Protein AF-A0A0F9S4F0-F1 (afdb_monomer_lite)

Organism: NCBI:txid412755

Sequence (78 aa):
MATDEITKNRQTQAALINKSTLQNAIFNSANFSSIATDAHGVIQIFNVGAERMLGYSATEVMNKITPANISDTQEIYE

Radius of gyration: 18.45 Å; chains: 1; bounding box: 42×32×48 Å

Secondary structure (DSSP, 8-state):
-HHHHHHHHHHHHHHHHHHHHHHHHHHT-TTS--EEE-TT--EEEE-HHHHHHHS--HHHHTTT--GGGTS-TTGGG-

Structure (mmCIF, N/CA/C/O backbone):
data_AF-A0A0F9S4F0-F1
#
_entry.id   AF-A0A0F9S4F0-F1
#
loop_
_atom_site.group_PDB
_atom_site.id
_atom_site.type_symbol
_atom_site.label_atom_id
_atom_site.label_alt_id
_atom_site.label_comp_id
_atom_site.label_asym_id
_atom_site.label_entity_id
_atom_site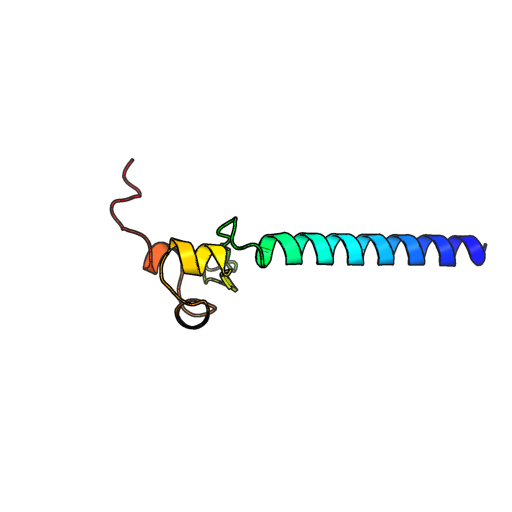.label_seq_id
_atom_site.pdbx_PDB_ins_code
_atom_site.Cartn_x
_atom_site.Cartn_y
_atom_site.Cartn_z
_atom_site.occupancy
_atom_site.B_iso_or_equiv
_atom_site.auth_seq_id
_atom_site.auth_comp_id
_atom_site.auth_asym_id
_atom_site.auth_atom_id
_atom_site.pdbx_PDB_model_num
ATOM 1 N N . MET A 1 1 ? 15.937 -16.896 -38.016 1.00 60.94 1 MET A N 1
ATOM 2 C CA . MET A 1 1 ? 15.225 -17.881 -37.168 1.00 60.94 1 MET A CA 1
ATOM 3 C C . MET A 1 1 ? 15.665 -17.778 -35.707 1.00 60.94 1 MET A C 1
ATOM 5 O O . MET A 1 1 ? 14.911 -17.197 -34.946 1.00 60.94 1 MET A O 1
ATOM 9 N N . ALA A 1 2 ? 16.871 -18.199 -35.295 1.00 63.91 2 ALA A N 1
ATOM 10 C CA . ALA A 1 2 ? 17.296 -18.098 -33.880 1.00 63.91 2 ALA A CA 1
ATOM 11 C C . ALA A 1 2 ? 17.481 -16.650 -33.360 1.00 63.91 2 ALA A C 1
ATOM 13 O O . ALA A 1 2 ? 17.196 -16.344 -32.206 1.00 63.91 2 ALA A O 1
ATOM 14 N N . THR A 1 3 ? 17.922 -15.724 -34.214 1.00 69.56 3 THR A N 1
ATOM 15 C CA . THR A 1 3 ? 18.102 -14.300 -33.873 1.00 69.56 3 THR A CA 1
ATOM 16 C C . THR A 1 3 ? 16.786 -13.551 -33.650 1.00 69.56 3 THR A C 1
ATOM 18 O O . THR A 1 3 ? 16.736 -12.623 -32.841 1.00 69.56 3 THR A O 1
ATOM 21 N N . ASP A 1 4 ? 15.712 -13.969 -34.320 1.00 75.12 4 ASP A N 1
ATOM 22 C CA . ASP A 1 4 ? 14.391 -13.338 -34.229 1.00 75.12 4 ASP A CA 1
ATOM 23 C C . ASP A 1 4 ? 13.702 -13.699 -32.903 1.00 75.12 4 ASP A C 1
ATOM 25 O O . ASP A 1 4 ? 13.138 -12.831 -32.235 1.00 75.12 4 ASP A O 1
ATOM 29 N N . GLU A 1 5 ? 13.836 -14.954 -32.457 1.00 77.12 5 GLU A N 1
ATOM 30 C CA . GLU A 1 5 ? 13.351 -15.403 -31.144 1.00 77.12 5 GLU A CA 1
ATOM 31 C C . GLU A 1 5 ? 14.093 -14.724 -29.986 1.00 77.12 5 GLU A C 1
ATOM 33 O O . GLU A 1 5 ? 13.463 -14.261 -29.031 1.00 77.12 5 GLU A O 1
ATOM 38 N N . ILE A 1 6 ? 15.421 -14.584 -30.092 1.00 82.81 6 ILE A N 1
ATOM 39 C CA . ILE A 1 6 ? 16.234 -13.871 -29.094 1.00 82.81 6 ILE A CA 1
ATOM 40 C C . ILE A 1 6 ? 15.808 -12.401 -29.005 1.00 82.81 6 ILE A C 1
ATOM 42 O O . ILE A 1 6 ? 15.691 -11.859 -27.905 1.00 82.81 6 ILE A O 1
ATOM 46 N N . THR A 1 7 ? 15.545 -11.756 -30.145 1.00 83.56 7 THR A N 1
ATOM 47 C CA . THR A 1 7 ? 15.120 -10.348 -30.196 1.00 83.56 7 THR A CA 1
ATOM 48 C C . THR A 1 7 ? 13.736 -10.160 -29.578 1.00 83.56 7 THR A C 1
ATOM 50 O O . THR A 1 7 ? 13.550 -9.258 -28.758 1.00 83.56 7 THR A O 1
ATOM 53 N N . LYS A 1 8 ? 12.786 -11.051 -29.886 1.00 85.06 8 LYS A N 1
ATOM 54 C CA . LYS A 1 8 ? 11.430 -11.024 -29.323 1.00 85.06 8 LYS A CA 1
ATOM 55 C C . LYS A 1 8 ? 11.436 -11.208 -27.804 1.00 85.06 8 LYS A C 1
ATOM 57 O O . LYS A 1 8 ? 10.803 -10.435 -27.093 1.00 85.06 8 LYS A O 1
ATOM 62 N N . ASN A 1 9 ? 12.211 -12.167 -27.295 1.00 87.19 9 ASN A N 1
ATOM 63 C CA . ASN A 1 9 ? 12.343 -12.401 -25.855 1.00 87.19 9 ASN A CA 1
ATOM 64 C C . ASN A 1 9 ? 12.946 -11.178 -25.132 1.00 87.19 9 ASN A C 1
ATOM 66 O O . ASN A 1 9 ? 12.428 -10.731 -24.108 1.00 87.19 9 ASN A O 1
ATOM 70 N N . ARG A 1 10 ? 13.985 -10.560 -25.713 1.00 85.06 10 ARG A N 1
ATOM 71 C CA . ARG A 1 10 ? 14.608 -9.346 -25.159 1.00 85.06 10 ARG A CA 1
ATOM 72 C C . ARG A 1 10 ? 13.631 -8.164 -25.096 1.00 85.06 10 ARG A C 1
ATOM 74 O O . ARG A 1 10 ? 13.624 -7.439 -24.106 1.00 85.06 10 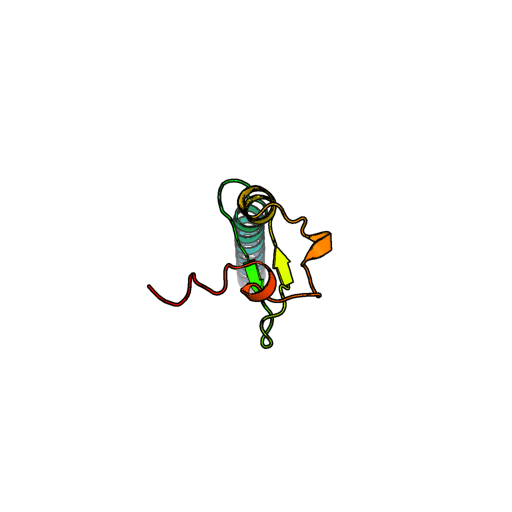ARG A O 1
ATOM 81 N N . GLN A 1 11 ? 12.779 -7.994 -26.111 1.00 83.25 11 GLN A N 1
ATOM 82 C CA . GLN A 1 11 ? 11.726 -6.970 -26.122 1.00 83.25 11 GLN A CA 1
ATOM 83 C C . GLN A 1 11 ? 10.653 -7.227 -25.058 1.00 83.25 11 GLN A C 1
ATOM 85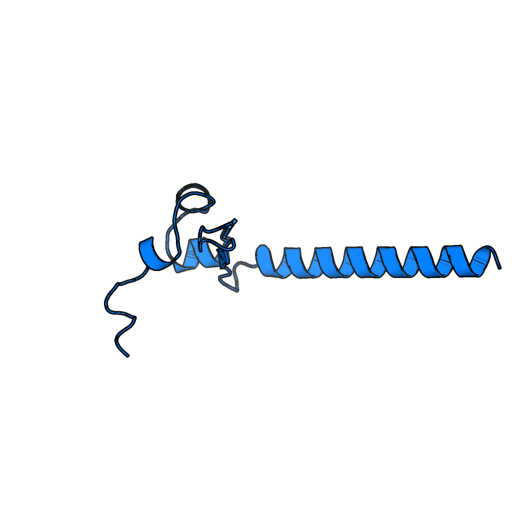 O O . GLN A 1 11 ? 10.260 -6.297 -24.356 1.00 83.25 11 GLN A O 1
ATOM 90 N N . THR A 1 12 ? 10.209 -8.477 -24.891 1.00 85.81 12 THR A N 1
ATOM 91 C CA . THR A 1 12 ? 9.259 -8.843 -23.829 1.00 85.81 12 THR A CA 1
ATOM 92 C C . THR A 1 12 ? 9.839 -8.561 -22.444 1.00 85.81 12 THR A C 1
ATOM 94 O O . THR A 1 12 ? 9.165 -7.951 -21.617 1.00 85.81 12 THR A O 1
ATOM 97 N N . GLN A 1 13 ? 11.099 -8.927 -22.196 1.00 83.56 13 GLN A N 1
ATOM 98 C CA . GLN A 1 13 ? 11.772 -8.627 -20.929 1.00 83.56 13 GLN A CA 1
ATOM 99 C C . GLN A 1 13 ? 11.911 -7.120 -20.687 1.00 83.56 13 GLN A C 1
ATOM 101 O O . GLN A 1 13 ? 11.585 -6.648 -19.602 1.00 83.56 13 GLN A O 1
ATOM 106 N N . ALA A 1 14 ? 12.324 -6.350 -21.696 1.00 82.75 14 ALA A N 1
ATOM 107 C CA . ALA A 1 14 ? 12.427 -4.896 -21.579 1.00 82.75 14 ALA A CA 1
ATOM 108 C C . ALA A 1 14 ? 11.068 -4.243 -21.272 1.00 82.75 14 ALA A C 1
ATOM 110 O O . ALA A 1 14 ? 10.983 -3.361 -20.420 1.00 82.75 14 ALA A O 1
ATOM 111 N N . ALA A 1 15 ? 9.987 -4.707 -21.907 1.00 79.44 15 ALA A N 1
ATOM 112 C CA . ALA A 1 15 ? 8.637 -4.223 -21.630 1.00 79.44 15 ALA A CA 1
ATOM 113 C C . ALA A 1 15 ? 8.179 -4.553 -20.197 1.00 79.44 15 ALA A C 1
ATOM 115 O O . ALA A 1 15 ? 7.585 -3.702 -19.532 1.00 79.44 15 ALA A O 1
ATOM 116 N N . LEU A 1 16 ? 8.486 -5.757 -19.700 1.00 84.06 16 LEU A N 1
ATOM 117 C CA . LEU A 1 16 ? 8.195 -6.155 -18.319 1.00 84.06 16 LEU A CA 1
ATOM 118 C C . LEU A 1 16 ? 8.961 -5.298 -17.305 1.00 84.06 16 LEU A C 1
ATOM 120 O O . LEU A 1 16 ? 8.362 -4.815 -16.344 1.00 84.06 16 LEU A O 1
ATOM 124 N N . ILE A 1 17 ? 10.253 -5.060 -17.545 1.00 83.19 17 ILE A N 1
ATOM 125 C CA . ILE A 1 17 ? 11.093 -4.205 -16.697 1.00 83.19 17 ILE A CA 1
ATOM 126 C C . ILE A 1 17 ? 10.542 -2.778 -16.683 1.00 83.19 17 ILE A C 1
ATOM 128 O O . ILE A 1 17 ? 10.279 -2.243 -15.612 1.00 83.19 17 ILE A O 1
ATOM 132 N N . ASN A 1 18 ? 10.264 -2.191 -17.849 1.00 74.75 18 ASN A N 1
ATOM 133 C CA . ASN A 1 18 ? 9.722 -0.833 -17.935 1.00 74.75 18 ASN A CA 1
ATOM 134 C C . ASN A 1 18 ? 8.381 -0.698 -17.196 1.00 74.75 18 ASN A C 1
ATOM 136 O O . ASN A 1 18 ? 8.157 0.281 -16.482 1.00 74.75 18 ASN A O 1
ATOM 140 N N . LYS A 1 19 ? 7.499 -1.701 -17.311 1.00 74.06 19 LYS A N 1
ATOM 141 C CA . LYS A 1 19 ? 6.225 -1.736 -16.579 1.00 74.06 19 LYS A CA 1
ATOM 142 C C . LYS A 1 19 ? 6.428 -1.856 -15.063 1.00 74.06 19 LYS A C 1
ATOM 144 O O . LYS A 1 19 ? 5.666 -1.260 -14.301 1.00 74.06 19 LYS A O 1
ATOM 149 N N . SER A 1 20 ? 7.426 -2.619 -14.619 1.00 78.88 20 SER A N 1
ATOM 150 C CA . SER A 1 20 ? 7.806 -2.720 -13.204 1.00 78.88 20 SER A CA 1
ATOM 151 C C . SER A 1 20 ? 8.347 -1.392 -12.676 1.00 78.88 20 SER A C 1
ATOM 153 O O . SER A 1 20 ? 7.899 -0.929 -11.630 1.00 78.88 20 SER A O 1
ATOM 155 N N . THR A 1 21 ? 9.245 -0.740 -13.417 1.00 79.81 21 THR A N 1
ATOM 156 C CA . THR A 1 21 ? 9.825 0.550 -13.032 1.00 79.81 21 THR A CA 1
ATOM 157 C C . THR A 1 21 ? 8.758 1.628 -12.900 1.00 79.81 21 THR A C 1
ATOM 159 O O . THR A 1 21 ? 8.747 2.344 -11.903 1.00 79.81 21 THR A O 1
ATOM 162 N N . LEU A 1 22 ? 7.828 1.721 -13.856 1.00 76.31 22 LEU A N 1
ATOM 163 C CA . LEU A 1 22 ? 6.740 2.696 -13.792 1.00 76.31 22 LEU A CA 1
ATOM 164 C C . LEU A 1 22 ? 5.806 2.436 -12.603 1.00 76.31 22 LEU A C 1
ATOM 166 O O . LEU A 1 22 ? 5.489 3.369 -11.871 1.00 76.31 22 LEU A O 1
ATOM 170 N N . GLN A 1 23 ? 5.399 1.182 -12.377 1.00 79.88 23 GLN A N 1
ATOM 171 C CA . GLN A 1 23 ? 4.585 0.835 -11.206 1.00 79.88 23 GLN A CA 1
ATOM 172 C C . GLN A 1 23 ? 5.296 1.196 -9.904 1.00 79.88 23 GLN A C 1
ATOM 174 O O . GLN A 1 23 ? 4.697 1.831 -9.047 1.00 79.88 23 GLN A O 1
ATOM 179 N N . ASN A 1 24 ? 6.581 0.867 -9.779 1.00 79.00 24 ASN A N 1
ATOM 180 C CA . ASN A 1 24 ? 7.366 1.222 -8.600 1.00 79.00 24 ASN A CA 1
ATOM 181 C C . ASN A 1 24 ? 7.505 2.736 -8.431 1.00 79.00 24 ASN A C 1
ATOM 183 O O . ASN A 1 24 ? 7.478 3.216 -7.304 1.00 79.00 24 ASN A O 1
ATOM 187 N N . ALA A 1 25 ? 7.644 3.498 -9.517 1.00 79.75 25 ALA A N 1
ATOM 188 C CA . ALA A 1 25 ? 7.711 4.953 -9.446 1.00 79.75 25 ALA A CA 1
ATOM 189 C C . ALA A 1 25 ? 6.385 5.556 -8.960 1.00 79.75 25 ALA A C 1
ATOM 191 O O . ALA A 1 25 ? 6.401 6.463 -8.135 1.00 79.75 25 ALA A O 1
ATOM 192 N N . ILE A 1 26 ? 5.246 5.031 -9.420 1.00 79.31 26 ILE A N 1
ATOM 193 C CA . ILE A 1 26 ? 3.916 5.474 -8.979 1.00 79.31 26 ILE A CA 1
ATOM 194 C C . ILE A 1 26 ? 3.685 5.077 -7.518 1.00 79.31 26 ILE A C 1
ATOM 196 O O . ILE A 1 26 ? 3.371 5.927 -6.689 1.00 79.31 26 ILE A O 1
ATOM 200 N N . PHE A 1 27 ? 3.914 3.808 -7.181 1.00 80.50 27 PHE A N 1
ATOM 201 C CA . PHE A 1 27 ? 3.694 3.296 -5.833 1.00 80.50 27 PHE A CA 1
ATOM 202 C C . PHE A 1 27 ? 4.694 3.814 -4.809 1.00 80.50 27 PHE A C 1
ATOM 204 O O . PHE A 1 27 ? 4.362 3.800 -3.643 1.00 80.50 27 PHE A O 1
ATOM 211 N N . ASN A 1 28 ? 5.876 4.301 -5.177 1.00 77.50 28 ASN A N 1
ATOM 212 C CA . ASN A 1 28 ? 6.795 4.920 -4.211 1.00 77.50 28 ASN A CA 1
ATOM 213 C C . ASN A 1 28 ? 6.796 6.452 -4.283 1.00 77.50 28 ASN A C 1
ATOM 215 O O . ASN A 1 28 ? 7.540 7.105 -3.553 1.00 77.50 28 ASN A O 1
ATOM 219 N N . SER A 1 29 ? 5.981 7.044 -5.157 1.00 82.62 29 SER A N 1
ATOM 220 C CA . SER A 1 29 ? 5.849 8.494 -5.236 1.00 82.62 29 SER A CA 1
ATOM 221 C C . SER A 1 29 ? 5.173 9.034 -3.979 1.00 82.62 29 SER A C 1
ATOM 223 O O . SER A 1 29 ? 4.080 8.608 -3.618 1.00 82.62 29 SER A O 1
ATOM 225 N N . ALA A 1 30 ? 5.785 10.042 -3.358 1.00 77.94 30 ALA A N 1
ATOM 226 C CA . ALA A 1 30 ? 5.155 10.825 -2.296 1.00 77.94 30 ALA A CA 1
ATOM 227 C C . ALA A 1 30 ? 4.185 11.895 -2.831 1.00 77.94 30 ALA A C 1
ATOM 229 O O . ALA A 1 30 ? 3.497 12.540 -2.045 1.00 77.94 30 ALA A O 1
ATOM 230 N N . ASN A 1 31 ? 4.143 12.105 -4.153 1.00 84.94 31 ASN A N 1
ATOM 231 C CA . ASN A 1 31 ? 3.267 13.100 -4.781 1.00 84.94 31 ASN A CA 1
ATOM 232 C C . ASN A 1 31 ? 1.846 12.571 -5.014 1.00 84.94 31 ASN A C 1
ATOM 234 O O . ASN A 1 31 ? 0.944 13.362 -5.271 1.00 84.94 31 ASN A O 1
ATOM 238 N N . PHE A 1 32 ? 1.648 11.251 -4.947 1.00 85.56 32 PHE A N 1
ATOM 239 C CA . PHE A 1 32 ? 0.347 10.617 -5.127 1.00 85.56 32 PHE A CA 1
ATOM 240 C C . PHE A 1 32 ? 0.080 9.654 -3.983 1.00 85.56 32 PHE A C 1
ATOM 242 O O . PHE A 1 32 ? 0.918 8.808 -3.677 1.00 85.56 32 PHE A O 1
ATOM 249 N N . SER A 1 33 ? -1.111 9.737 -3.406 1.00 91.56 33 SER A N 1
ATOM 250 C CA . SER A 1 33 ? -1.613 8.717 -2.493 1.00 91.56 33 SER A CA 1
ATOM 251 C C . SER A 1 33 ? -2.173 7.557 -3.304 1.00 91.56 33 SER A C 1
ATOM 253 O O . SER A 1 33 ? -2.946 7.756 -4.240 1.00 91.56 33 SER A O 1
ATOM 255 N N . SER A 1 34 ? -1.759 6.336 -2.990 1.00 92.88 34 SER A N 1
ATOM 256 C CA . SER A 1 34 ? -2.239 5.130 -3.659 1.00 92.88 34 SER A CA 1
ATOM 257 C C . SER A 1 34 ? -2.518 4.042 -2.639 1.00 92.88 34 SER A C 1
ATOM 259 O O . SER A 1 34 ? -1.653 3.685 -1.837 1.00 92.88 34 SER A O 1
ATOM 261 N N . ILE A 1 35 ? -3.734 3.508 -2.717 1.00 93.88 35 ILE A N 1
ATOM 262 C CA . ILE A 1 35 ? -4.212 2.388 -1.916 1.00 93.88 35 ILE A CA 1
ATOM 263 C C . ILE A 1 35 ? -4.717 1.327 -2.888 1.00 93.88 35 ILE A C 1
ATOM 265 O O . ILE A 1 35 ? -5.468 1.640 -3.811 1.00 93.88 35 ILE A O 1
ATOM 269 N N . ALA A 1 36 ? -4.302 0.080 -2.693 1.00 94.19 36 ALA A N 1
ATOM 270 C CA . ALA A 1 36 ? -4.869 -1.061 -3.405 1.00 94.19 36 ALA A CA 1
ATOM 271 C C . ALA A 1 36 ? -5.364 -2.088 -2.396 1.00 94.19 36 ALA A C 1
ATOM 273 O O . ALA A 1 36 ? -4.723 -2.291 -1.362 1.00 94.19 36 ALA A O 1
ATOM 274 N N . THR A 1 37 ? -6.476 -2.745 -2.710 1.00 97.38 37 THR A N 1
ATOM 275 C CA . THR A 1 37 ? -7.078 -3.764 -1.853 1.00 97.38 37 THR A CA 1
ATOM 276 C C . THR A 1 37 ? -7.105 -5.126 -2.529 1.00 97.38 37 THR A C 1
ATOM 278 O O . THR A 1 37 ? -7.013 -5.232 -3.754 1.00 97.38 37 THR A O 1
ATOM 281 N N . ASP A 1 38 ? -7.255 -6.176 -1.729 1.00 97.06 38 ASP A N 1
ATOM 282 C CA . ASP A 1 38 ? -7.659 -7.483 -2.232 1.00 97.06 38 ASP A CA 1
ATOM 283 C C . ASP A 1 38 ? -9.160 -7.506 -2.591 1.00 97.06 38 ASP A C 1
ATOM 285 O O . ASP A 1 38 ? -9.866 -6.493 -2.519 1.00 97.06 38 ASP A O 1
ATOM 289 N N . ALA A 1 39 ? -9.655 -8.682 -2.985 1.00 97.38 39 ALA A N 1
ATOM 290 C CA . ALA A 1 39 ? -11.058 -8.888 -3.343 1.00 97.38 39 ALA A CA 1
ATOM 291 C C . ALA A 1 39 ? -12.033 -8.730 -2.159 1.00 97.38 39 ALA A C 1
ATOM 293 O O . ALA A 1 39 ? -13.235 -8.595 -2.380 1.00 97.38 39 ALA A O 1
ATOM 294 N N . HIS A 1 40 ? -11.536 -8.749 -0.921 1.00 97.00 40 HIS A N 1
ATOM 295 C CA . HIS A 1 40 ? -12.312 -8.534 0.298 1.00 97.00 40 HIS A CA 1
ATOM 296 C C . HIS A 1 40 ? -12.215 -7.089 0.810 1.00 97.00 40 HIS A C 1
ATOM 298 O O . HIS A 1 40 ? -12.832 -6.758 1.821 1.00 97.00 40 HIS A O 1
ATOM 304 N N . GLY A 1 41 ? -11.478 -6.217 0.114 1.00 95.94 41 GLY A N 1
ATOM 305 C CA . 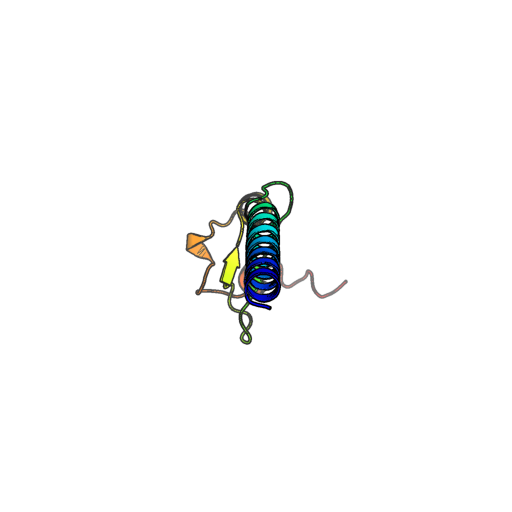GLY A 1 41 ? -11.303 -4.818 0.491 1.00 95.94 41 GLY A CA 1
ATOM 306 C C . GLY A 1 41 ? -10.187 -4.580 1.510 1.00 95.94 41 GLY A C 1
ATOM 307 O O . GLY A 1 41 ? -10.021 -3.445 1.957 1.00 95.94 41 GLY A O 1
ATOM 308 N N . VAL A 1 42 ? -9.405 -5.603 1.871 1.00 98.06 42 VAL A N 1
ATOM 309 C CA . VAL A 1 42 ? -8.269 -5.457 2.792 1.00 98.06 42 VAL A CA 1
ATOM 310 C C . VAL A 1 42 ? -7.122 -4.762 2.070 1.00 98.06 42 VAL A C 1
ATOM 312 O O . VAL A 1 42 ? -6.803 -5.100 0.931 1.00 98.06 42 VAL A O 1
ATOM 315 N N . ILE A 1 43 ? -6.509 -3.768 2.714 1.00 97.75 43 ILE A N 1
ATOM 316 C CA . ILE A 1 43 ? -5.431 -2.960 2.133 1.00 97.75 43 ILE A CA 1
ATOM 317 C C . ILE A 1 43 ? -4.181 -3.819 1.901 1.00 97.75 43 ILE A C 1
ATOM 319 O O . ILE A 1 43 ? -3.561 -4.289 2.849 1.00 97.75 43 ILE A O 1
ATOM 323 N N . GLN A 1 44 ? -3.752 -3.937 0.645 1.00 97.06 44 GLN A N 1
ATOM 324 C CA . GLN A 1 44 ? -2.550 -4.670 0.227 1.00 97.06 44 GLN A CA 1
ATOM 325 C C . GLN A 1 44 ? -1.394 -3.754 -0.183 1.00 97.06 44 GLN A C 1
ATOM 327 O O . GLN A 1 44 ? -0.238 -4.167 -0.133 1.00 97.06 44 GLN A O 1
ATOM 332 N N . ILE A 1 45 ? -1.688 -2.523 -0.601 1.00 94.38 45 ILE A N 1
ATOM 333 C CA . ILE A 1 45 ? -0.686 -1.499 -0.912 1.00 94.38 45 ILE A CA 1
ATOM 334 C C . ILE A 1 45 ? -1.102 -0.219 -0.208 1.00 94.38 45 ILE A C 1
ATOM 336 O O . ILE A 1 45 ? -2.253 0.199 -0.326 1.00 94.38 45 ILE A O 1
ATOM 340 N N . PHE A 1 46 ? -0.151 0.401 0.484 1.00 95.88 46 PHE A N 1
ATOM 341 C CA . PHE A 1 46 ? -0.310 1.703 1.109 1.00 95.88 46 PHE A CA 1
ATOM 342 C C . PHE A 1 46 ? 1.010 2.458 0.977 1.00 95.88 46 PHE A C 1
ATOM 344 O O . PHE A 1 46 ? 1.993 2.110 1.629 1.00 95.88 46 PHE A O 1
ATOM 351 N N . ASN A 1 47 ? 1.080 3.404 0.041 1.00 94.38 47 ASN A N 1
ATOM 352 C CA . ASN A 1 47 ? 2.343 4.067 -0.261 1.00 94.38 47 ASN A CA 1
ATOM 353 C C . ASN A 1 47 ? 2.664 5.246 0.659 1.00 94.38 47 ASN A C 1
ATOM 355 O O . ASN A 1 47 ? 1.796 5.767 1.348 1.00 94.38 47 ASN A O 1
ATOM 359 N N . VAL A 1 48 ? 3.901 5.744 0.568 1.00 93.81 48 VAL A N 1
ATOM 360 C CA . VAL A 1 48 ? 4.372 6.915 1.325 1.00 93.81 48 VAL A CA 1
ATOM 361 C C . VAL A 1 48 ? 3.520 8.174 1.103 1.00 93.81 48 VAL A C 1
ATOM 363 O O . VAL A 1 48 ? 3.377 8.994 2.007 1.00 93.81 48 VAL A O 1
ATOM 366 N N . GLY A 1 49 ? 2.919 8.337 -0.082 1.00 94.19 49 GLY A N 1
ATOM 367 C CA . GLY A 1 49 ? 1.954 9.409 -0.334 1.00 94.19 49 GLY A CA 1
ATOM 368 C C . GLY A 1 49 ? 0.690 9.260 0.519 1.00 94.19 49 GLY A C 1
ATOM 369 O O . GLY A 1 49 ? 0.286 10.214 1.180 1.00 94.19 49 GLY A O 1
ATOM 370 N N . ALA A 1 50 ? 0.119 8.053 0.571 1.00 95.25 50 ALA A N 1
ATOM 371 C CA . ALA A 1 50 ? -1.044 7.731 1.393 1.00 95.25 50 ALA A CA 1
ATOM 372 C C . ALA A 1 50 ? -0.728 7.828 2.891 1.00 95.25 50 ALA A C 1
ATOM 374 O O . ALA A 1 50 ? -1.533 8.384 3.634 1.00 95.25 50 ALA A O 1
ATOM 375 N N . GLU A 1 51 ? 0.462 7.389 3.321 1.00 95.06 51 GLU A N 1
ATOM 376 C CA . GLU A 1 51 ? 0.925 7.569 4.703 1.00 95.06 51 GLU A CA 1
ATOM 377 C C . GLU A 1 51 ? 0.967 9.045 5.092 1.00 95.06 51 GLU A C 1
ATOM 379 O O . GLU A 1 51 ? 0.426 9.446 6.122 1.00 95.06 51 GLU A O 1
ATOM 384 N N . ARG A 1 52 ? 1.552 9.884 4.232 1.00 93.94 52 ARG A N 1
ATOM 385 C CA . ARG A 1 52 ? 1.641 11.327 4.468 1.00 93.94 52 ARG A CA 1
ATOM 386 C C . ARG A 1 52 ? 0.274 12.009 4.465 1.00 93.94 52 ARG A C 1
ATOM 388 O O . ARG A 1 52 ? 0.073 12.945 5.233 1.00 93.94 52 ARG A O 1
ATOM 395 N N . MET A 1 53 ? -0.622 11.593 3.573 1.00 92.81 53 MET A N 1
ATOM 396 C CA . MET A 1 53 ? -1.937 12.213 3.412 1.00 92.81 53 MET A CA 1
ATOM 397 C C . MET A 1 53 ? -2.901 11.830 4.535 1.00 92.81 53 MET A C 1
ATOM 399 O O . MET A 1 53 ? -3.623 12.694 5.021 1.00 92.81 53 MET A O 1
ATOM 403 N N . LEU A 1 54 ? -2.922 10.554 4.927 1.00 93.88 54 LEU A N 1
ATOM 404 C CA . LEU A 1 54 ? -3.907 10.016 5.869 1.00 93.88 54 LEU A CA 1
ATOM 405 C C . LEU A 1 54 ? -3.364 9.895 7.299 1.00 93.88 54 LE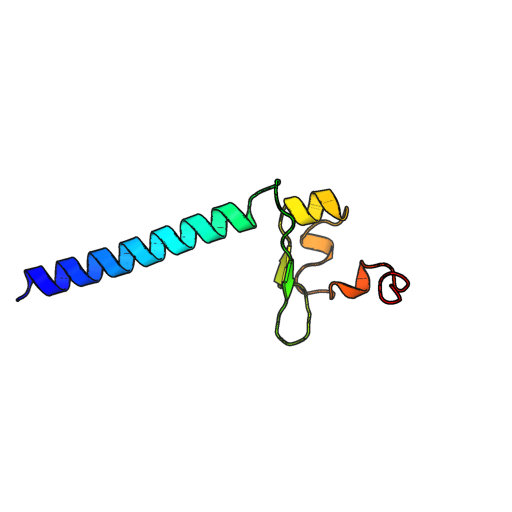U A C 1
ATOM 407 O O . LEU A 1 54 ? -4.143 9.705 8.224 1.00 93.88 54 LEU A O 1
ATOM 411 N N . GLY A 1 55 ? -2.048 10.019 7.500 1.00 94.94 55 GLY A N 1
ATOM 412 C CA . GLY A 1 55 ? -1.425 10.023 8.827 1.00 94.94 55 GLY A CA 1
ATOM 413 C C . GLY A 1 55 ? -1.248 8.642 9.464 1.00 94.94 55 GLY A C 1
ATOM 414 O O . GLY A 1 55 ? -0.887 8.563 10.634 1.00 94.94 55 GLY A O 1
ATOM 415 N N . TYR A 1 56 ? -1.473 7.570 8.706 1.00 96.38 56 TYR A N 1
ATOM 416 C CA . TYR A 1 56 ? -1.232 6.190 9.129 1.00 96.38 56 TYR A CA 1
ATOM 417 C C . TYR A 1 56 ? 0.047 5.659 8.493 1.00 96.38 56 TYR A C 1
ATOM 419 O O . TYR A 1 56 ? 0.337 5.977 7.346 1.00 96.38 56 TYR A O 1
ATOM 427 N N . SER A 1 57 ? 0.791 4.802 9.181 1.00 96.56 57 SER A N 1
ATOM 428 C CA . SER A 1 57 ? 1.858 4.029 8.549 1.00 96.56 57 SER A CA 1
ATOM 429 C C .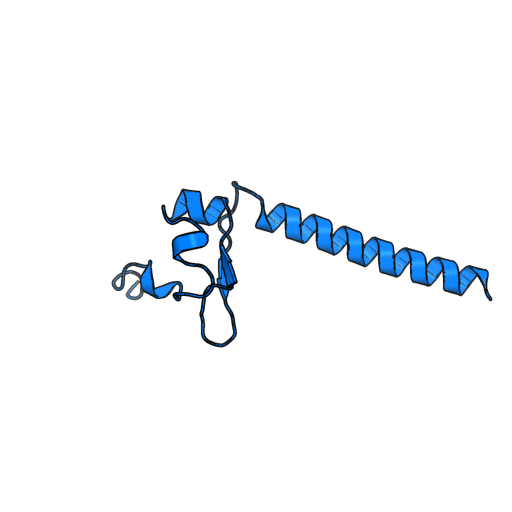 SER A 1 57 ? 1.304 2.792 7.843 1.00 96.56 57 SER A C 1
ATOM 431 O O . SER A 1 57 ? 0.320 2.177 8.266 1.00 96.56 57 SER A O 1
ATOM 433 N N . ALA A 1 58 ? 2.004 2.339 6.810 1.00 95.75 58 ALA A N 1
ATOM 434 C CA . ALA A 1 58 ? 1.729 1.097 6.107 1.00 95.75 58 ALA A CA 1
ATOM 435 C C . ALA A 1 58 ? 1.674 -0.097 7.074 1.00 95.75 58 ALA A C 1
ATOM 437 O O . ALA A 1 58 ? 0.850 -0.997 6.917 1.00 95.75 58 ALA A O 1
ATOM 438 N N . THR A 1 59 ? 2.500 -0.084 8.127 1.00 97.12 59 THR A N 1
ATOM 439 C CA . THR A 1 59 ? 2.531 -1.157 9.131 1.00 97.12 59 THR A CA 1
ATOM 440 C C . THR A 1 59 ? 1.275 -1.223 9.996 1.00 97.12 59 THR A C 1
ATOM 442 O O . THR A 1 59 ? 0.952 -2.295 10.510 1.00 97.12 59 THR A O 1
ATOM 445 N N . GLU A 1 60 ? 0.544 -0.121 10.152 1.00 97.25 60 GLU A N 1
ATOM 446 C CA . GLU A 1 60 ? -0.703 -0.075 10.919 1.00 97.25 60 GLU A CA 1
ATOM 447 C C . GLU A 1 60 ? -1.884 -0.630 10.119 1.00 97.25 60 GLU A C 1
ATOM 449 O O . GLU A 1 60 ? -2.768 -1.252 10.706 1.00 97.25 60 GLU A O 1
ATOM 454 N N . VAL A 1 61 ? -1.866 -0.476 8.790 1.00 97.38 61 VAL A N 1
ATOM 455 C CA . VAL A 1 61 ? -3.055 -0.693 7.950 1.00 97.38 61 VAL A CA 1
ATOM 456 C C . VAL A 1 61 ? -2.949 -1.876 6.981 1.00 97.38 61 VAL A C 1
ATOM 458 O O . VAL A 1 61 ? -3.951 -2.551 6.728 1.00 97.38 61 VAL A O 1
ATOM 461 N N . MET A 1 62 ? -1.756 -2.174 6.453 1.00 97.06 62 MET A N 1
ATOM 462 C CA . MET A 1 62 ? -1.584 -3.217 5.437 1.00 97.06 62 MET A CA 1
ATOM 463 C C . MET A 1 62 ? -1.898 -4.614 5.983 1.00 97.06 62 MET A C 1
ATOM 465 O O . MET A 1 62 ? -1.418 -5.002 7.048 1.00 97.06 62 MET A O 1
ATOM 469 N N . ASN A 1 63 ? -2.649 -5.393 5.203 1.00 97.88 63 ASN A N 1
ATOM 470 C CA . ASN A 1 63 ? -3.147 -6.740 5.495 1.00 97.88 63 ASN A CA 1
ATOM 471 C C . ASN A 1 63 ? -4.016 -6.835 6.765 1.00 97.88 63 ASN A C 1
ATOM 473 O O . ASN A 1 63 ? -4.168 -7.921 7.323 1.00 97.88 63 ASN A O 1
ATOM 477 N N . LYS A 1 64 ? -4.542 -5.709 7.265 1.00 97.69 64 LYS A N 1
ATOM 478 C CA . LYS A 1 64 ? -5.245 -5.648 8.557 1.00 97.69 64 LYS A CA 1
ATOM 479 C C . LYS A 1 64 ? -6.648 -5.080 8.449 1.00 97.69 64 LYS A C 1
ATOM 481 O O . LYS A 1 64 ? -7.568 -5.625 9.050 1.00 97.69 64 LYS A O 1
ATOM 486 N N . ILE A 1 65 ? -6.798 -3.976 7.725 1.00 97.38 65 ILE A N 1
ATOM 487 C CA . ILE A 1 65 ? -8.044 -3.210 7.681 1.00 97.38 65 ILE A CA 1
ATOM 488 C C . ILE A 1 65 ? -8.413 -2.842 6.245 1.00 97.38 65 ILE A C 1
ATOM 490 O O . ILE A 1 65 ? -7.627 -3.026 5.314 1.00 97.38 65 ILE A O 1
ATOM 494 N N . THR A 1 66 ? -9.620 -2.315 6.080 1.00 96.50 66 THR A N 1
ATOM 495 C CA . THR A 1 66 ? -10.133 -1.772 4.820 1.00 96.50 66 THR A CA 1
ATOM 496 C C . THR A 1 66 ? -10.048 -0.241 4.828 1.00 96.50 66 THR A C 1
ATOM 498 O O . THR A 1 66 ? -9.976 0.348 5.911 1.00 96.50 66 THR A O 1
ATOM 501 N N . PRO A 1 67 ? -10.106 0.443 3.669 1.00 94.94 67 PRO A N 1
ATOM 502 C CA . PRO A 1 67 ? -10.144 1.908 3.631 1.00 94.94 67 PRO A CA 1
ATOM 503 C C . PRO A 1 67 ? -11.271 2.514 4.482 1.00 94.94 67 PRO A C 1
ATOM 505 O O . PRO A 1 67 ? -11.062 3.521 5.145 1.00 94.94 67 PRO A O 1
ATOM 508 N N . ALA A 1 68 ? -12.425 1.845 4.577 1.00 92.56 68 ALA A N 1
ATOM 509 C CA . ALA A 1 68 ? -13.550 2.308 5.389 1.00 92.56 68 ALA A CA 1
ATOM 510 C C . ALA A 1 68 ? -13.234 2.411 6.895 1.00 92.56 68 ALA A C 1
ATOM 512 O O . ALA A 1 68 ? -13.933 3.110 7.618 1.00 92.56 68 ALA A O 1
ATOM 513 N N . ASN A 1 69 ? -12.191 1.734 7.389 1.00 92.62 69 ASN A N 1
ATOM 514 C CA . ASN A 1 69 ? -11.777 1.817 8.793 1.00 92.62 69 ASN A CA 1
ATOM 515 C C . ASN A 1 69 ? -11.009 3.106 9.132 1.00 92.62 69 ASN A C 1
ATOM 517 O O . ASN A 1 69 ? -10.845 3.402 10.313 1.00 92.62 69 ASN A O 1
ATOM 521 N N . ILE A 1 70 ? -10.518 3.827 8.120 1.00 92.19 70 ILE A N 1
ATOM 522 C CA . ILE A 1 70 ? -9.741 5.070 8.261 1.00 92.19 70 ILE A CA 1
ATOM 523 C C . ILE A 1 70 ? -10.419 6.274 7.589 1.00 92.19 70 ILE A C 1
ATOM 525 O O . ILE A 1 70 ? -9.861 7.368 7.597 1.00 92.19 70 ILE A O 1
ATOM 529 N N . SER A 1 71 ? -11.607 6.075 7.014 1.00 87.44 71 SER A N 1
ATOM 530 C CA . SER A 1 71 ? -12.443 7.120 6.418 1.00 87.44 71 SER A CA 1
ATOM 531 C C . SER A 1 71 ? -13.496 7.617 7.407 1.00 87.44 71 SER A C 1
ATOM 533 O O . SER A 1 71 ? -13.923 6.881 8.301 1.00 87.44 71 SER A O 1
ATOM 535 N N . ASP A 1 72 ? -13.959 8.852 7.220 1.00 84.69 72 ASP A N 1
ATOM 536 C CA . ASP A 1 72 ? -15.124 9.344 7.949 1.00 84.69 72 ASP A CA 1
ATOM 537 C C . ASP A 1 72 ? -16.391 8.687 7.386 1.00 84.69 72 ASP A C 1
ATOM 539 O O . ASP A 1 72 ? -16.695 8.768 6.198 1.00 84.69 72 ASP A O 1
ATOM 543 N N . THR A 1 73 ? -17.171 8.043 8.251 1.00 77.38 73 THR A N 1
ATOM 544 C CA . THR A 1 73 ? -18.456 7.436 7.878 1.00 77.38 73 THR A CA 1
ATOM 545 C C . THR A 1 73 ? -19.475 8.430 7.312 1.00 77.38 73 THR A C 1
ATOM 547 O O . THR A 1 73 ? -20.416 8.005 6.641 1.00 77.38 73 THR A O 1
ATOM 550 N N . GLN A 1 74 ? -19.314 9.733 7.569 1.00 78.06 74 GLN A N 1
ATOM 551 C CA . GLN A 1 74 ? -20.177 10.779 7.016 1.00 78.06 74 GLN A CA 1
ATOM 552 C C . GLN A 1 74 ? -19.797 11.204 5.588 1.00 78.06 74 GLN A C 1
ATOM 554 O O . GLN A 1 74 ? -20.632 11.793 4.908 1.00 78.06 74 GLN A O 1
ATOM 559 N N . GLU A 1 75 ? -18.604 10.848 5.102 1.00 75.44 75 GLU A N 1
ATOM 560 C CA . GLU A 1 75 ? -18.105 11.198 3.759 1.00 75.44 75 GLU A CA 1
ATOM 561 C C . GLU A 1 75 ? -18.956 10.588 2.626 1.00 75.44 75 GLU A C 1
ATOM 563 O O . GLU A 1 75 ? -18.982 11.093 1.512 1.00 75.44 75 GLU A O 1
ATOM 568 N N . ILE A 1 76 ? -19.705 9.516 2.906 1.00 71.50 76 ILE A N 1
ATOM 569 C CA . ILE A 1 76 ? -20.483 8.762 1.905 1.00 71.50 76 ILE A CA 1
ATOM 570 C C . ILE A 1 76 ? -21.849 9.421 1.595 1.00 71.50 76 ILE A C 1
ATOM 572 O O . ILE A 1 76 ? -22.583 8.945 0.732 1.00 71.50 76 ILE A O 1
ATOM 576 N N . TYR A 1 77 ? -22.219 10.506 2.286 1.00 67.12 77 TYR A N 1
ATOM 577 C CA . TYR A 1 77 ? -23.532 11.155 2.140 1.00 67.12 77 TYR A CA 1
ATOM 578 C C . TYR A 1 77 ? -23.544 12.428 1.262 1.00 67.12 77 TYR A C 1
ATOM 580 O O . TYR A 1 77 ? -24.555 13.135 1.274 1.00 67.12 77 TYR A O 1
ATOM 588 N N . GLU A 1 78 ? -22.482 12.713 0.498 1.00 52.22 78 GLU A N 1
ATOM 589 C CA . GLU A 1 78 ? -22.449 13.763 -0.550 1.00 52.22 78 GLU A CA 1
ATOM 590 C C . GLU A 1 78 ? -22.813 13.225 -1.945 1.00 52.22 78 GLU A C 1
ATOM 592 O O . GLU A 1 78 ? -23.556 13.936 -2.666 1.00 52.22 78 GLU A O 1
#

Foldseek 3Di:
DVVVVVVVVVVVVVVVVVVVVVVCCQLADLVDFDWDADPVQQTQGGYNVNCVVQVDDCVVGHPPDHVVVSDDPCVVVD

InterPro domains:
  IPR000014 PAS domain [PS50112] (19-78)
  IPR000014 PAS domain [TIGR00229] (24-65)
  IPR000014 PAS domain [cd00130] (35-64)
  IPR013767 PAS fold [PF00989] (25-73)
  IPR035965 PAS domain superfamily [SSF55785] (6-64)

pLDDT: mean 86.73, std 10.09, range [52.22, 98.06]